Protein AF-A0A919EYX1-F1 (afdb_monomer_lite)

pLDDT: mean 82.03, std 13.48, range [33.41, 93.94]

Radius of gyration: 13.82 Å; chains: 1; bounding box: 39×24×32 Å

Foldseek 3Di:
DPALVVQLVCLQVPDPGDDDDVQQVVLCVPPRPVRNVVSVVRRVVRNCVVCVVLVHPDSNVRHVVSDDPDDDDDD

InterPro domains:
  IPR000262 FMN-dependent dehydrogenase [PF01070] (2-67)
  IPR013785 Aldolase-type TIM barrel [G3DSA:3.20.20.70] (1-72)
  IPR037396 FMN hydroxy acid dehydrogenase domain [PS51349] (1-72)

Structure (mmCIF, N/CA/C/O backbone):
data_AF-A0A919EYX1-F1
#
_entry.id   AF-A0A919EYX1-F1
#
loop_
_atom_site.group_PDB
_atom_site.id
_atom_site.type_symbol
_atom_site.label_atom_id
_atom_site.label_alt_id
_atom_site.label_comp_id
_atom_site.label_asym_id
_atom_site.label_entity_id
_atom_site.label_seq_id
_atom_site.pdbx_PDB_ins_code
_atom_site.Cartn_x
_atom_site.Cartn_y
_atom_site.Cartn_z
_atom_site.occupancy
_atom_site.B_iso_or_equiv
_atom_site.auth_seq_id
_atom_site.auth_comp_id
_atom_site.auth_asym_id
_atom_site.auth_atom_id
_atom_site.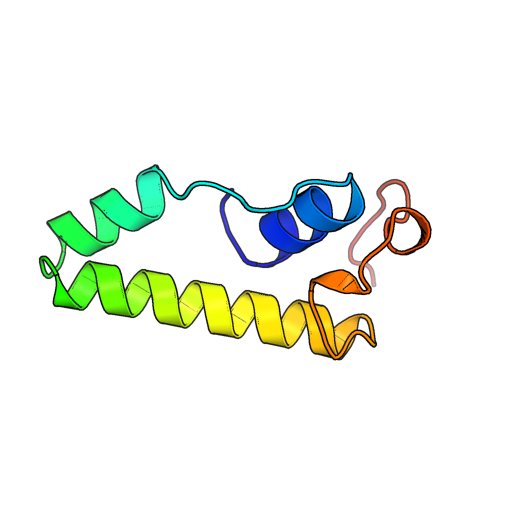pdbx_PDB_model_num
ATOM 1 N N . MET A 1 1 ? 2.780 -7.806 3.919 1.00 61.69 1 MET A N 1
ATOM 2 C CA . MET A 1 1 ? 2.541 -6.451 3.404 1.00 61.69 1 MET A CA 1
ATOM 3 C C . MET A 1 1 ? 2.805 -5.443 4.504 1.00 61.69 1 MET A C 1
ATOM 5 O O . MET A 1 1 ? 1.969 -5.247 5.385 1.00 61.69 1 MET A O 1
ATOM 9 N N . ARG A 1 2 ? 4.016 -4.893 4.506 1.00 68.12 2 ARG A N 1
ATOM 10 C CA . ARG A 1 2 ? 4.470 -3.883 5.466 1.00 68.12 2 ARG A CA 1
ATOM 11 C C . ARG A 1 2 ? 4.945 -2.577 4.817 1.00 68.12 2 ARG A C 1
ATOM 13 O O . ARG A 1 2 ? 5.232 -1.661 5.568 1.00 68.12 2 ARG A O 1
ATOM 20 N N . GLY A 1 3 ? 4.971 -2.478 3.483 1.00 74.31 3 GLY A N 1
ATOM 21 C CA . GLY A 1 3 ? 5.343 -1.255 2.754 1.00 74.31 3 GLY A CA 1
ATOM 22 C C . GLY A 1 3 ? 5.255 -1.408 1.230 1.00 74.31 3 GLY A C 1
ATOM 23 O O . GLY A 1 3 ? 4.838 -2.465 0.738 1.00 74.31 3 GLY A O 1
ATOM 24 N N . GLY A 1 4 ? 5.673 -0.371 0.497 1.00 76.94 4 GLY A N 1
ATOM 25 C CA . GLY A 1 4 ? 5.637 -0.299 -0.977 1.00 76.94 4 GLY A CA 1
ATOM 26 C C . GLY A 1 4 ? 6.328 -1.467 -1.704 1.00 76.94 4 GLY A C 1
ATOM 27 O O . GLY A 1 4 ? 5.798 -2.009 -2.674 1.00 76.94 4 GLY A O 1
ATOM 28 N N . ALA A 1 5 ? 7.466 -1.940 -1.187 1.00 79.62 5 ALA A N 1
ATOM 29 C CA . ALA A 1 5 ? 8.246 -3.023 -1.797 1.00 79.62 5 ALA A CA 1
ATOM 30 C C . ALA A 1 5 ? 7.543 -4.396 -1.771 1.00 79.62 5 ALA A C 1
ATOM 32 O O . ALA A 1 5 ? 7.721 -5.204 -2.683 1.00 79.62 5 ALA A O 1
ATOM 33 N N . ASP A 1 6 ? 6.718 -4.671 -0.754 1.00 84.19 6 ASP A N 1
ATOM 34 C CA . ASP A 1 6 ? 5.909 -5.898 -0.718 1.00 84.19 6 ASP A CA 1
ATOM 35 C C . ASP A 1 6 ? 4.829 -5.873 -1.809 1.00 84.19 6 ASP A C 1
ATOM 37 O O . ASP A 1 6 ? 4.495 -6.918 -2.369 1.00 84.19 6 ASP A O 1
ATOM 41 N N . VAL A 1 7 ?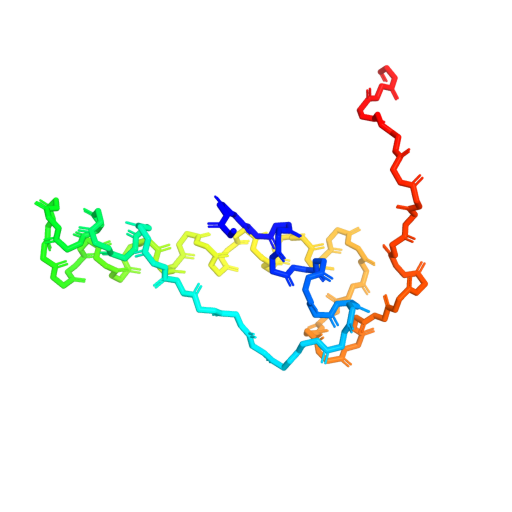 4.291 -4.684 -2.115 1.00 85.06 7 VAL A N 1
ATOM 42 C CA . VAL A 1 7 ? 3.315 -4.483 -3.199 1.00 85.06 7 VAL A CA 1
ATOM 43 C C . VAL A 1 7 ? 3.984 -4.771 -4.534 1.00 85.06 7 VAL A C 1
ATOM 45 O O . VAL A 1 7 ? 3.467 -5.562 -5.317 1.00 85.06 7 VAL A O 1
ATOM 48 N N . PHE A 1 8 ? 5.163 -4.188 -4.755 1.00 83.69 8 PHE A N 1
ATOM 49 C CA . PHE A 1 8 ? 5.947 -4.381 -5.971 1.00 83.69 8 PHE A CA 1
ATOM 50 C C . PHE A 1 8 ? 6.263 -5.861 -6.214 1.00 83.69 8 PHE A C 1
ATOM 52 O O . PHE A 1 8 ? 5.984 -6.386 -7.289 1.00 83.69 8 PHE A O 1
ATOM 59 N N . LYS A 1 9 ? 6.739 -6.575 -5.185 1.00 84.75 9 LYS A N 1
ATOM 60 C CA . LYS A 1 9 ? 7.005 -8.020 -5.270 1.00 84.75 9 LYS A CA 1
ATOM 61 C C . LYS A 1 9 ? 5.753 -8.831 -5.586 1.00 84.75 9 LYS A C 1
ATOM 63 O O . LYS A 1 9 ? 5.810 -9.743 -6.404 1.00 84.75 9 LYS A O 1
ATOM 68 N N . ALA A 1 10 ? 4.623 -8.517 -4.954 1.00 87.12 10 ALA A N 1
ATOM 69 C CA . ALA A 1 10 ? 3.371 -9.215 -5.226 1.00 87.12 10 ALA A CA 1
ATOM 70 C C . ALA A 1 10 ? 2.900 -8.998 -6.673 1.00 87.12 10 ALA A C 1
ATOM 72 O O . ALA A 1 10 ? 2.512 -9.962 -7.331 1.00 87.12 10 ALA A O 1
ATOM 73 N N . LEU A 1 11 ? 2.978 -7.764 -7.182 1.00 86.31 11 LEU A N 1
ATOM 74 C CA . LEU A 1 11 ? 2.637 -7.438 -8.572 1.00 86.31 11 LEU A CA 1
ATOM 75 C C . LEU A 1 11 ? 3.558 -8.159 -9.563 1.00 86.31 11 LEU A C 1
ATOM 77 O O . LEU A 1 11 ? 3.071 -8.783 -10.500 1.00 86.31 11 LEU A O 1
ATOM 81 N N . ALA A 1 12 ? 4.867 -8.165 -9.310 1.00 85.56 12 ALA A N 1
ATOM 82 C CA . ALA A 1 12 ? 5.848 -8.875 -10.130 1.00 85.56 12 ALA A CA 1
ATOM 83 C C . ALA A 1 12 ? 5.623 -10.400 -10.172 1.00 85.56 12 ALA A C 1
ATOM 85 O O . ALA A 1 12 ? 5.931 -11.057 -11.166 1.00 85.56 12 ALA A O 1
ATOM 86 N N . LEU A 1 13 ? 5.049 -10.975 -9.108 1.00 87.06 13 LEU A N 1
ATOM 87 C CA . LEU A 1 13 ? 4.620 -12.378 -9.061 1.00 87.06 13 LEU A CA 1
ATOM 88 C C . LEU A 1 13 ? 3.270 -12.633 -9.760 1.00 87.06 13 LEU A C 1
ATOM 90 O O . LEU A 1 13 ? 2.822 -13.778 -9.806 1.00 87.06 13 LEU A O 1
ATOM 94 N N . GLY A 1 14 ? 2.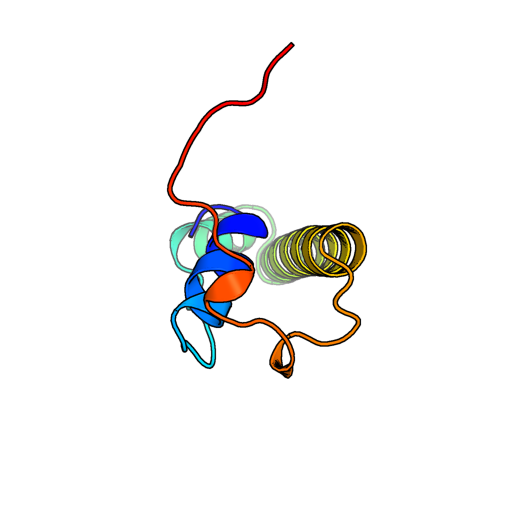631 -11.601 -10.315 1.00 83.50 14 GLY A N 1
ATOM 95 C CA . GLY A 1 14 ? 1.369 -11.694 -11.050 1.00 83.50 14 GLY A CA 1
ATOM 96 C C . GLY A 1 14 ? 0.122 -11.354 -10.232 1.00 83.50 14 GLY A C 1
ATOM 97 O O . GLY A 1 14 ? -0.993 -11.599 -10.694 1.00 83.50 14 GLY A O 1
ATOM 98 N N . ALA A 1 15 ? 0.257 -10.798 -9.023 1.00 86.69 15 ALA A N 1
ATOM 99 C CA . ALA A 1 15 ? -0.902 -10.282 -8.301 1.00 86.69 15 ALA A CA 1
ATOM 100 C C . ALA A 1 15 ? -1.479 -9.055 -9.024 1.00 86.69 15 ALA A C 1
ATOM 102 O O . ALA A 1 15 ? -0.745 -8.212 -9.528 1.00 86.69 15 ALA A O 1
ATOM 103 N N . ARG A 1 16 ? -2.808 -8.911 -9.030 1.00 80.19 16 ARG A N 1
ATOM 104 C CA . ARG A 1 16 ? -3.479 -7.700 -9.542 1.00 80.19 16 ARG A CA 1
ATOM 105 C C . ARG A 1 16 ? -3.609 -6.605 -8.477 1.00 80.19 16 ARG A C 1
ATOM 107 O O . ARG A 1 16 ? -3.700 -5.428 -8.806 1.00 80.19 16 ARG A O 1
ATOM 114 N N . ALA A 1 17 ? -3.676 -7.005 -7.210 1.00 83.25 17 ALA A N 1
ATOM 115 C CA . ALA A 1 17 ? -3.838 -6.130 -6.057 1.00 83.25 17 ALA A CA 1
ATOM 116 C C . ALA A 1 17 ? -3.368 -6.846 -4.784 1.00 83.25 17 ALA A C 1
ATOM 118 O O . ALA A 1 17 ? -3.255 -8.074 -4.762 1.00 83.25 17 ALA A O 1
ATOM 119 N N . VAL A 1 18 ? -3.139 -6.082 -3.714 1.00 86.06 18 VAL A N 1
ATOM 120 C CA . VAL A 1 18 ? -2.764 -6.607 -2.395 1.00 86.06 18 VAL A CA 1
ATOM 121 C C . VAL A 1 18 ? -3.653 -5.976 -1.325 1.00 86.06 18 VAL A C 1
ATOM 123 O O . VAL A 1 18 ? -4.006 -4.802 -1.414 1.00 86.06 18 VAL A O 1
ATOM 126 N N . LEU A 1 19 ? -4.032 -6.766 -0.322 1.00 84.56 19 LEU A N 1
ATOM 127 C CA . LEU A 1 19 ? -4.904 -6.344 0.774 1.00 84.56 19 LEU A CA 1
ATOM 128 C C . LEU A 1 19 ? -4.095 -5.783 1.951 1.00 84.56 19 LEU A C 1
ATOM 130 O O . LEU A 1 19 ? -3.117 -6.390 2.398 1.00 84.56 19 LEU A O 1
ATOM 134 N N . LEU A 1 20 ? -4.558 -4.658 2.499 1.00 84.88 20 LEU A N 1
ATOM 135 C CA . LEU A 1 20 ? -3.999 -4.037 3.698 1.00 84.88 20 LEU A CA 1
ATOM 136 C C . LEU A 1 20 ? -4.753 -4.502 4.944 1.00 84.88 20 LEU A C 1
ATOM 138 O O . LEU A 1 20 ? -5.945 -4.261 5.080 1.00 84.88 20 LEU A O 1
ATOM 142 N N . GLY A 1 21 ? -4.041 -5.154 5.866 1.00 84.94 21 GLY A N 1
ATOM 143 C CA . GLY A 1 21 ? -4.595 -5.591 7.151 1.00 84.94 21 GLY A CA 1
ATOM 144 C C . GLY A 1 21 ? -4.239 -4.636 8.290 1.00 84.94 21 GLY A C 1
ATOM 145 O O . GLY A 1 21 ? -4.902 -3.635 8.534 1.00 84.94 21 GLY A O 1
ATOM 146 N N . ARG A 1 22 ? -3.146 -4.939 8.997 1.00 85.00 22 ARG A N 1
ATOM 147 C CA . ARG A 1 22 ? -2.700 -4.183 10.184 1.00 85.00 22 ARG A CA 1
ATOM 148 C C . ARG A 1 22 ? -2.509 -2.671 9.972 1.00 85.00 22 ARG A C 1
ATOM 150 O O . ARG A 1 22 ? -2.950 -1.935 10.845 1.00 85.00 22 ARG A O 1
ATOM 157 N N . PRO A 1 23 ? -1.900 -2.186 8.870 1.00 83.31 23 PRO A N 1
ATOM 158 C CA . PRO A 1 23 ? -1.714 -0.745 8.673 1.00 83.31 23 PRO A CA 1
ATOM 159 C C . PRO A 1 23 ? -3.041 0.025 8.643 1.00 83.31 23 PRO A C 1
ATOM 161 O O . PRO A 1 23 ? -3.142 1.093 9.236 1.00 83.31 23 PRO A O 1
ATOM 164 N N . TYR A 1 24 ? -4.076 -0.557 8.029 1.00 85.25 24 TYR A N 1
ATOM 165 C CA . TYR A 1 24 ? -5.420 0.017 7.988 1.00 85.25 24 TYR A CA 1
ATOM 166 C C . TYR A 1 24 ? -6.016 0.150 9.396 1.00 85.25 24 TYR A C 1
ATOM 168 O O . TYR A 1 24 ? -6.484 1.217 9.779 1.00 85.25 24 TYR A O 1
ATOM 176 N N . VAL A 1 25 ? -5.931 -0.913 10.202 1.00 88.56 25 VAL A N 1
ATOM 177 C CA . VAL A 1 25 ? -6.444 -0.916 11.583 1.00 88.56 25 VAL A CA 1
ATOM 178 C C . VAL A 1 25 ? -5.702 0.096 12.463 1.00 88.56 25 VAL A C 1
ATOM 180 O O . VAL A 1 25 ? -6.310 0.709 13.334 1.00 88.56 25 VAL A O 1
ATOM 183 N N . TYR A 1 26 ? -4.406 0.313 12.228 1.00 87.75 26 TYR A N 1
ATOM 184 C CA . TYR A 1 26 ? -3.630 1.318 12.960 1.00 87.75 26 TYR A CA 1
ATOM 185 C C . TYR A 1 26 ? -4.011 2.744 12.593 1.00 87.75 26 TYR A C 1
ATOM 187 O O . TYR A 1 26 ? -4.201 3.551 13.496 1.00 87.75 26 TYR A O 1
ATOM 195 N N . GLY A 1 27 ? -4.196 3.040 11.304 1.00 87.69 27 GLY A N 1
ATOM 196 C CA . GLY A 1 27 ? -4.734 4.334 10.879 1.00 87.69 27 GLY A CA 1
ATOM 197 C C . GLY A 1 27 ? -6.108 4.595 11.498 1.00 87.69 27 GLY A C 1
ATOM 198 O O . GLY A 1 27 ? -6.338 5.664 12.058 1.00 87.69 27 GLY A O 1
ATOM 199 N N . LEU A 1 28 ? -6.969 3.573 11.495 1.00 90.50 28 LEU A N 1
ATOM 200 C CA . LEU A 1 28 ? -8.310 3.649 12.071 1.00 90.50 28 LEU A CA 1
ATOM 201 C C . LEU A 1 28 ? -8.288 3.903 13.584 1.00 90.50 28 LEU A C 1
ATOM 203 O O . LEU A 1 28 ? -9.095 4.678 14.085 1.00 90.50 28 LEU A O 1
ATOM 207 N N . GLY A 1 29 ? -7.375 3.258 14.311 1.00 90.62 29 GLY A N 1
ATOM 208 C CA . GLY A 1 29 ? -7.247 3.422 15.760 1.00 90.62 29 GLY A CA 1
ATOM 209 C C . GLY A 1 29 ? -6.595 4.737 16.195 1.00 90.62 29 GLY A C 1
ATOM 210 O O . GLY A 1 29 ? -6.828 5.167 17.319 1.00 90.62 29 GLY A O 1
ATOM 211 N N . LEU A 1 30 ? -5.782 5.361 15.336 1.00 91.00 30 LEU A N 1
ATOM 212 C CA . LEU A 1 30 ? -5.086 6.612 15.647 1.00 91.00 30 LEU A CA 1
ATOM 213 C C . LEU A 1 30 ? -5.958 7.845 15.411 1.00 91.00 30 LEU A C 1
ATOM 215 O O . LEU A 1 30 ? -6.055 8.689 16.294 1.00 91.00 30 LEU A O 1
ATOM 219 N N . ASP A 1 31 ? -6.566 7.952 14.229 1.00 92.25 31 ASP A N 1
ATOM 220 C CA . ASP A 1 31 ? -7.316 9.151 13.824 1.00 92.25 31 ASP A CA 1
ATOM 221 C C . ASP A 1 31 ? -8.515 8.795 12.928 1.00 92.25 31 ASP A C 1
ATOM 223 O O . ASP A 1 31 ? -8.863 9.492 11.971 1.00 92.25 31 ASP A O 1
ATOM 227 N N . GLY A 1 32 ? -9.124 7.630 13.181 1.00 92.44 32 GLY A N 1
ATOM 228 C CA . GLY A 1 32 ? -10.295 7.169 12.445 1.00 92.44 32 GLY A CA 1
ATOM 229 C C . GLY A 1 32 ? -10.060 7.125 10.932 1.00 92.44 32 GLY A C 1
ATOM 230 O O . GLY A 1 32 ? -9.055 6.607 10.443 1.00 92.44 32 GLY A O 1
ATOM 231 N N . GLN A 1 33 ? -11.001 7.684 10.172 1.00 92.56 33 GLN A N 1
ATOM 232 C CA . GLN A 1 33 ? -10.910 7.742 8.714 1.00 92.56 33 GLN A CA 1
ATOM 233 C C . GLN A 1 33 ? -9.688 8.538 8.229 1.00 92.56 33 GLN A C 1
ATOM 235 O O . GLN A 1 33 ? -9.004 8.092 7.309 1.00 92.56 33 GLN A O 1
ATOM 240 N N . ALA A 1 34 ? -9.382 9.682 8.847 1.00 93.62 34 ALA A N 1
ATOM 241 C CA . ALA A 1 34 ? -8.267 10.529 8.425 1.00 93.62 34 ALA A CA 1
ATOM 242 C C . ALA A 1 34 ? -6.918 9.810 8.594 1.00 93.62 34 ALA A C 1
ATOM 244 O O . ALA A 1 34 ? -6.050 9.884 7.717 1.00 93.62 34 ALA A O 1
ATOM 245 N N . GLY A 1 35 ? -6.776 9.026 9.665 1.00 92.62 35 GLY A N 1
ATOM 246 C CA . GLY A 1 35 ? -5.612 8.170 9.881 1.00 92.62 35 GLY A CA 1
ATOM 247 C C . GLY A 1 35 ? -5.498 7.054 8.839 1.00 92.62 35 GLY A C 1
ATOM 248 O O . GLY A 1 35 ? -4.409 6.805 8.320 1.00 92.62 35 GLY A O 1
ATOM 249 N N . VAL A 1 36 ? -6.611 6.412 8.469 1.00 92.06 36 VAL A N 1
ATOM 250 C CA . VAL A 1 36 ? -6.640 5.423 7.373 1.00 92.06 36 VAL A CA 1
ATOM 251 C C . VAL A 1 36 ? -6.205 6.052 6.048 1.00 92.06 36 VAL A C 1
ATOM 253 O O . VAL A 1 36 ? -5.343 5.501 5.362 1.00 92.06 36 VAL A O 1
ATOM 256 N N . GLU A 1 37 ? -6.763 7.209 5.691 1.00 93.94 37 GLU A N 1
ATOM 257 C CA . GLU A 1 37 ? -6.407 7.929 4.463 1.00 93.94 37 GLU A CA 1
ATOM 258 C C . GLU A 1 37 ? -4.925 8.302 4.437 1.00 93.94 37 GLU A C 1
ATOM 260 O O . GLU A 1 37 ? -4.264 8.157 3.407 1.00 93.94 37 GLU A O 1
ATOM 265 N N . HIS A 1 38 ? -4.380 8.746 5.571 1.00 92.50 38 HIS A N 1
ATOM 266 C CA . HIS A 1 38 ? -2.961 9.048 5.699 1.00 92.50 38 HIS A CA 1
ATOM 267 C C . HIS A 1 38 ? -2.094 7.810 5.439 1.00 92.50 38 HIS A C 1
ATOM 269 O O . HIS A 1 38 ? -1.196 7.870 4.600 1.00 92.50 38 HIS A O 1
ATOM 275 N N . VAL A 1 39 ? -2.402 6.674 6.074 1.00 91.31 39 VAL A N 1
ATOM 276 C CA . VAL A 1 39 ? -1.665 5.415 5.869 1.00 91.31 39 VAL A CA 1
ATOM 277 C C . VAL A 1 39 ? -1.711 4.970 4.406 1.00 91.31 39 VAL A C 1
ATOM 279 O O . VAL A 1 39 ? -0.686 4.570 3.852 1.00 91.31 39 VAL A O 1
ATOM 282 N N . ILE A 1 40 ? -2.877 5.062 3.759 1.00 90.94 40 ILE A N 1
ATOM 283 C CA . ILE A 1 40 ? -3.026 4.706 2.342 1.00 90.94 40 ILE A CA 1
ATOM 284 C C . ILE A 1 40 ? -2.187 5.637 1.459 1.00 90.94 40 ILE A C 1
ATOM 286 O O . ILE A 1 40 ? -1.482 5.151 0.576 1.00 90.94 40 ILE A O 1
ATOM 290 N N . ARG A 1 41 ? -2.208 6.954 1.703 1.00 92.75 41 ARG A N 1
ATOM 291 C CA . ARG A 1 41 ? -1.388 7.914 0.943 1.00 92.75 41 ARG A CA 1
ATOM 292 C C . ARG A 1 41 ? 0.106 7.645 1.089 1.00 92.75 41 ARG A C 1
ATOM 294 O O . ARG A 1 41 ? 0.805 7.648 0.081 1.00 92.75 41 ARG A O 1
ATOM 301 N N . CYS A 1 42 ? 0.587 7.387 2.304 1.00 91.25 42 CYS A N 1
ATOM 302 C CA . CYS A 1 42 ? 1.994 7.057 2.538 1.00 91.25 42 CYS A CA 1
ATOM 303 C C . CYS A 1 42 ? 2.406 5.797 1.775 1.00 91.25 42 CYS A C 1
ATOM 305 O O . CYS A 1 42 ? 3.411 5.807 1.070 1.00 91.25 42 CYS A O 1
ATOM 307 N N . LEU A 1 43 ? 1.590 4.742 1.838 1.00 89.75 43 LEU A N 1
ATOM 308 C CA . LEU A 1 43 ? 1.860 3.509 1.106 1.00 89.75 43 LEU A CA 1
ATOM 309 C C . LEU A 1 43 ? 1.884 3.728 -0.413 1.00 89.75 43 LEU A C 1
ATOM 311 O O . LEU A 1 43 ? 2.743 3.175 -1.095 1.00 89.75 43 LEU A O 1
ATOM 315 N N . LEU A 1 44 ? 0.943 4.512 -0.947 1.00 89.56 44 LEU A N 1
ATOM 316 C CA . LEU A 1 44 ? 0.909 4.840 -2.373 1.00 89.56 44 LEU A CA 1
ATOM 317 C C . LEU A 1 44 ? 2.149 5.629 -2.795 1.00 89.56 44 LEU A C 1
ATOM 319 O O . LEU A 1 44 ? 2.713 5.324 -3.838 1.00 89.56 44 LEU A O 1
ATOM 323 N N . ALA A 1 45 ? 2.606 6.581 -1.979 1.00 91.19 45 ALA A N 1
ATOM 324 C CA . ALA A 1 45 ? 3.824 7.339 -2.248 1.00 91.19 45 ALA A CA 1
ATOM 325 C C . ALA A 1 45 ? 5.080 6.448 -2.230 1.00 91.19 45 ALA A C 1
ATOM 327 O O . ALA A 1 45 ? 5.912 6.541 -3.127 1.00 91.19 45 ALA A O 1
ATOM 328 N N . GLU A 1 46 ? 5.206 5.540 -1.256 1.00 90.00 46 GLU A N 1
ATOM 329 C CA . GLU A 1 46 ? 6.300 4.556 -1.225 1.00 90.00 46 GLU A CA 1
ATOM 330 C C . GLU A 1 46 ? 6.275 3.626 -2.441 1.00 90.00 46 GLU A C 1
ATOM 332 O O . GLU A 1 46 ? 7.318 3.276 -3.000 1.00 90.00 46 GLU A O 1
ATOM 337 N N . PHE A 1 47 ? 5.080 3.192 -2.841 1.00 88.25 47 PHE A N 1
ATOM 338 C CA . PHE A 1 47 ? 4.901 2.330 -3.998 1.00 88.25 47 PHE A CA 1
ATOM 339 C C . PHE A 1 47 ? 5.263 3.051 -5.301 1.00 88.25 47 PHE A C 1
ATOM 341 O O . PHE A 1 47 ? 5.992 2.487 -6.113 1.00 88.25 47 PHE A O 1
ATOM 348 N N . ASP A 1 48 ? 4.823 4.297 -5.470 1.00 89.88 48 ASP A N 1
ATOM 349 C CA . ASP A 1 48 ? 5.153 5.131 -6.629 1.00 89.88 48 ASP A CA 1
ATOM 350 C C . ASP A 1 48 ? 6.660 5.408 -6.713 1.00 89.88 48 ASP A C 1
ATOM 352 O O . ASP A 1 48 ? 7.272 5.244 -7.766 1.00 89.88 48 ASP A O 1
ATOM 356 N N . LEU A 1 49 ? 7.302 5.689 -5.574 1.00 90.00 49 LEU A N 1
ATOM 357 C CA . LEU A 1 49 ? 8.758 5.807 -5.496 1.00 90.00 49 LEU A CA 1
ATOM 358 C C . LEU A 1 49 ? 9.456 4.503 -5.911 1.00 90.00 49 LEU A C 1
ATOM 360 O O . LEU A 1 49 ? 10.425 4.532 -6.666 1.00 90.00 49 LEU A O 1
ATOM 364 N N . THR A 1 50 ? 8.958 3.351 -5.454 1.00 87.94 50 THR A N 1
ATOM 365 C CA . THR A 1 50 ? 9.513 2.037 -5.820 1.00 87.94 50 THR A CA 1
ATOM 366 C C . THR A 1 50 ? 9.362 1.761 -7.319 1.00 87.94 50 THR A C 1
ATOM 368 O O . THR A 1 50 ? 10.296 1.267 -7.951 1.00 87.94 50 THR A O 1
ATOM 371 N N . LEU A 1 51 ? 8.211 2.101 -7.906 1.00 87.12 51 LEU A N 1
ATOM 372 C CA . LEU A 1 51 ? 7.969 2.009 -9.348 1.00 87.12 51 LEU A CA 1
ATOM 373 C C . LEU A 1 51 ? 8.928 2.912 -10.134 1.00 87.12 51 LEU A C 1
ATOM 375 O O . LEU A 1 51 ? 9.590 2.446 -11.060 1.00 87.12 51 LEU A O 1
ATOM 379 N N . ALA A 1 52 ? 9.074 4.172 -9.726 1.00 88.81 52 ALA A N 1
ATOM 380 C CA . ALA A 1 52 ? 9.966 5.118 -10.386 1.00 88.81 52 ALA A CA 1
ATOM 381 C C . ALA A 1 52 ? 11.434 4.660 -10.339 1.00 88.81 52 ALA A C 1
ATOM 383 O O . ALA A 1 52 ? 12.120 4.694 -11.360 1.00 88.81 52 ALA A O 1
ATOM 384 N N . LEU A 1 53 ? 11.905 4.175 -9.185 1.00 88.00 53 LEU A N 1
ATOM 385 C CA . LEU A 1 53 ? 13.275 3.671 -9.015 1.00 88.00 53 LEU A CA 1
ATOM 386 C C . LEU A 1 53 ? 13.548 2.383 -9.802 1.00 88.00 53 LEU A C 1
ATOM 388 O O . LEU A 1 53 ? 14.680 2.152 -10.215 1.00 88.00 53 LEU A O 1
ATOM 392 N N . SER A 1 54 ? 12.523 1.560 -10.026 1.00 84.62 54 SER A N 1
ATOM 393 C CA . SER A 1 54 ? 12.615 0.351 -10.854 1.00 84.62 54 SER A CA 1
ATOM 394 C C . SER A 1 54 ? 12.426 0.628 -12.353 1.00 84.62 54 SER A C 1
ATOM 396 O O . SER A 1 54 ? 12.526 -0.288 -13.160 1.00 84.62 54 SER A O 1
ATOM 398 N N . GLY A 1 55 ? 12.186 1.883 -12.753 1.00 86.94 55 GLY A N 1
ATOM 399 C CA . GLY A 1 55 ? 12.005 2.267 -14.156 1.00 86.94 55 GLY A CA 1
ATOM 400 C C . GLY A 1 55 ? 10.598 2.014 -14.706 1.00 86.94 55 GLY A C 1
ATOM 401 O O . GLY A 1 55 ? 10.380 2.094 -15.917 1.00 86.94 55 GLY A O 1
ATOM 402 N N . HIS A 1 56 ? 9.618 1.744 -13.842 1.00 86.88 56 HIS A N 1
ATOM 403 C CA . HIS A 1 56 ? 8.233 1.510 -14.233 1.00 86.88 56 HIS A CA 1
ATOM 404 C C . HIS A 1 56 ? 7.382 2.758 -13.995 1.00 86.88 56 HIS A C 1
ATOM 406 O O . HIS A 1 56 ? 7.252 3.247 -12.882 1.00 86.88 56 HIS A O 1
ATOM 412 N N . ALA A 1 57 ? 6.713 3.243 -15.040 1.00 84.62 57 ALA A N 1
ATOM 413 C CA . ALA A 1 57 ? 5.741 4.333 -14.912 1.00 84.62 57 ALA A CA 1
ATOM 414 C C . ALA A 1 57 ? 4.334 3.844 -14.524 1.00 84.62 57 ALA A C 1
ATOM 416 O O . ALA A 1 57 ? 3.435 4.648 -14.280 1.00 84.62 57 ALA A O 1
ATOM 417 N N . ARG A 1 58 ? 4.090 2.525 -14.564 1.00 85.00 58 ARG A N 1
ATOM 418 C CA . ARG A 1 58 ? 2.776 1.932 -14.293 1.00 85.00 58 ARG A CA 1
ATOM 419 C C . ARG A 1 58 ? 2.925 0.597 -13.563 1.00 85.00 58 ARG A C 1
ATOM 421 O O . ARG A 1 58 ? 3.758 -0.210 -13.957 1.00 85.00 58 ARG A O 1
ATOM 428 N N . PRO A 1 59 ? 2.043 0.282 -12.600 1.00 82.50 59 PRO A N 1
ATOM 429 C CA . PRO A 1 59 ? 2.061 -1.005 -11.902 1.00 82.50 59 PRO A CA 1
ATOM 430 C C . PRO A 1 59 ? 1.870 -2.210 -12.836 1.00 82.50 59 PRO A C 1
ATOM 432 O O . PRO A 1 59 ? 2.382 -3.287 -12.563 1.00 82.50 59 PRO A O 1
ATOM 435 N N . GLY A 1 60 ? 1.152 -2.037 -13.951 1.00 82.75 60 GLY A N 1
ATOM 436 C CA . GLY A 1 60 ? 0.897 -3.113 -14.913 1.00 82.75 60 GLY A CA 1
ATOM 437 C C . GLY A 1 60 ? 2.087 -3.486 -15.801 1.00 82.75 60 GLY A C 1
ATOM 438 O O . GLY A 1 60 ? 1.979 -4.451 -16.549 1.00 82.75 60 GLY A O 1
ATOM 439 N N . THR A 1 61 ? 3.190 -2.732 -15.762 1.00 82.19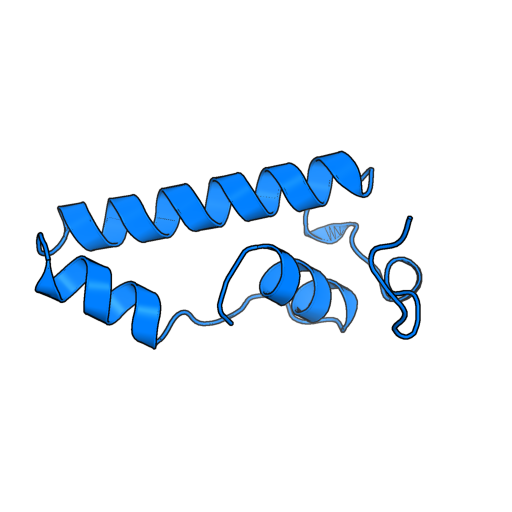 61 THR A N 1
ATOM 440 C CA . THR A 1 61 ? 4.412 -3.075 -16.508 1.00 82.19 61 THR A CA 1
ATOM 441 C C . THR A 1 61 ? 5.420 -3.843 -15.662 1.00 82.19 61 THR A C 1
ATOM 443 O O . THR A 1 61 ? 6.467 -4.199 -16.186 1.00 82.19 61 THR A O 1
ATOM 446 N N . VAL A 1 62 ? 5.126 -4.078 -14.379 1.00 85.12 62 VAL A N 1
ATOM 447 C CA . VAL A 1 62 ? 5.988 -4.836 -13.469 1.00 85.12 62 VAL A CA 1
ATOM 448 C C . VAL A 1 62 ? 5.888 -6.322 -13.800 1.00 85.12 62 VAL A C 1
ATOM 450 O O . VAL A 1 62 ? 4.798 -6.879 -13.938 1.00 85.12 62 VAL A O 1
ATOM 453 N N . THR A 1 63 ? 7.035 -6.972 -13.919 1.00 83.06 63 THR A N 1
ATOM 454 C CA . THR A 1 63 ? 7.185 -8.355 -14.358 1.00 83.06 63 THR A CA 1
ATOM 455 C C . THR A 1 63 ? 8.128 -9.126 -13.443 1.00 83.06 63 THR A C 1
ATOM 457 O O . THR A 1 63 ? 8.851 -8.573 -12.618 1.00 83.06 63 THR A O 1
ATOM 460 N N . ARG A 1 64 ? 8.140 -10.454 -13.578 1.00 82.50 64 ARG A N 1
ATOM 461 C CA . ARG A 1 64 ? 8.980 -11.313 -12.736 1.00 82.50 64 ARG A CA 1
ATOM 462 C C . ARG A 1 64 ? 10.482 -11.104 -12.963 1.00 82.50 64 ARG A C 1
ATOM 464 O O . ARG A 1 64 ? 11.254 -11.425 -12.069 1.00 82.50 64 ARG A O 1
ATOM 471 N N . SER A 1 65 ? 10.892 -10.579 -14.121 1.00 82.31 65 SER A N 1
ATOM 472 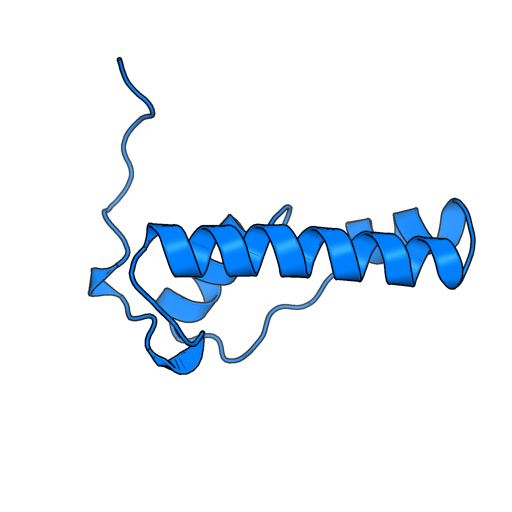C CA . SER A 1 65 ? 12.293 -10.227 -14.395 1.00 82.31 65 SER A CA 1
ATOM 473 C C . SER A 1 65 ? 12.807 -9.083 -13.527 1.00 82.31 65 SER A C 1
ATOM 475 O O . SER A 1 65 ? 14.011 -8.981 -13.338 1.00 82.31 65 SER A O 1
ATOM 477 N N . ASP A 1 66 ? 11.909 -8.286 -12.944 1.00 82.38 66 ASP A N 1
ATOM 478 C CA . ASP A 1 66 ? 12.257 -7.173 -12.054 1.00 82.38 66 ASP A CA 1
ATOM 479 C C . ASP A 1 66 ? 12.557 -7.658 -10.618 1.00 82.38 66 ASP A C 1
ATOM 481 O O . ASP A 1 66 ? 12.858 -6.871 -9.721 1.00 82.38 66 ASP A O 1
ATOM 485 N N . LEU A 1 67 ? 12.467 -8.975 -10.382 1.00 80.12 67 LEU A N 1
ATOM 486 C CA . LEU A 1 67 ? 12.809 -9.630 -9.124 1.00 80.12 67 LEU A CA 1
ATOM 487 C C . LEU A 1 67 ? 14.143 -10.361 -9.256 1.00 80.12 67 LEU A C 1
ATOM 489 O O . LEU A 1 67 ? 14.190 -11.503 -9.714 1.00 80.12 67 LEU A O 1
ATOM 493 N N . GLU A 1 68 ? 15.222 -9.765 -8.759 1.00 76.12 68 GLU A N 1
ATOM 494 C CA . GLU A 1 68 ? 16.412 -10.558 -8.462 1.00 76.12 68 GLU A CA 1
ATOM 495 C C . GLU A 1 68 ? 16.162 -11.449 -7.236 1.00 76.12 68 GLU A C 1
ATOM 497 O O . GLU A 1 68 ? 15.528 -11.047 -6.251 1.00 76.12 68 GLU A O 1
ATOM 502 N N . ALA A 1 69 ? 16.646 -12.692 -7.303 1.00 51.41 69 ALA A N 1
ATOM 503 C CA . ALA A 1 69 ? 16.522 -13.682 -6.242 1.00 51.41 69 ALA A CA 1
ATOM 504 C C . ALA A 1 69 ? 17.434 -13.332 -5.052 1.00 51.41 69 ALA A C 1
ATOM 506 O O . ALA A 1 69 ? 18.449 -13.973 -4.839 1.00 51.41 69 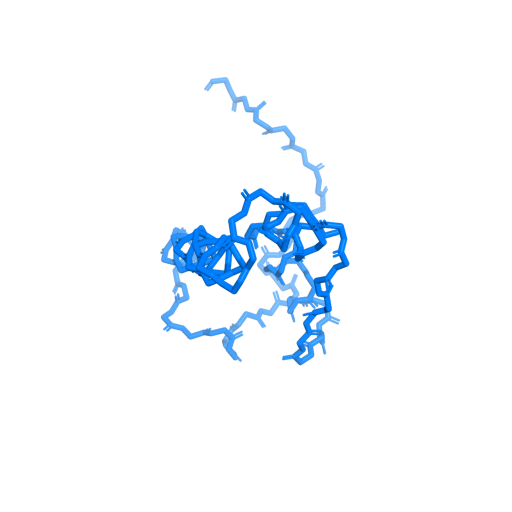ALA A O 1
ATOM 507 N N . GLY A 1 70 ? 17.043 -12.316 -4.279 1.00 49.81 70 GLY A N 1
ATOM 508 C CA . GLY A 1 70 ? 17.486 -12.040 -2.912 1.00 49.81 70 GLY A CA 1
ATOM 509 C C . GLY A 1 70 ? 18.989 -11.849 -2.688 1.00 49.81 70 GLY A C 1
ATOM 510 O O . GLY A 1 70 ? 19.730 -12.814 -2.556 1.00 49.81 70 GLY A O 1
ATOM 511 N N . GLY A 1 71 ? 19.410 -10.610 -2.425 1.00 39.75 71 GLY A N 1
ATOM 512 C CA . GLY A 1 71 ? 20.699 -10.385 -1.777 1.00 39.75 71 GLY A CA 1
ATOM 513 C C . GLY A 1 71 ? 21.050 -8.922 -1.554 1.00 39.75 71 GLY A C 1
ATOM 514 O O . GLY A 1 71 ? 21.483 -8.262 -2.478 1.00 39.75 71 GLY A O 1
ATOM 515 N N . ALA A 1 72 ? 20.924 -8.490 -0.298 1.00 41.28 72 ALA A N 1
ATOM 516 C CA . ALA A 1 72 ? 21.716 -7.439 0.338 1.00 41.28 72 ALA A CA 1
ATOM 517 C C . ALA A 1 72 ? 21.663 -6.008 -0.239 1.00 41.28 72 ALA A C 1
ATOM 519 O O . ALA A 1 72 ? 22.193 -5.685 -1.294 1.00 41.28 72 ALA A O 1
ATOM 520 N N . VAL A 1 73 ? 21.175 -5.095 0.607 1.00 51.59 73 VAL A N 1
ATOM 521 C CA . VAL A 1 73 ? 21.873 -3.818 0.784 1.00 51.59 73 VAL A CA 1
ATOM 522 C C . VAL A 1 73 ? 23.360 -4.116 0.965 1.00 51.59 73 VAL A C 1
ATOM 524 O O . VAL A 1 73 ? 23.727 -4.843 1.890 1.00 51.59 73 VAL A O 1
ATOM 527 N N . GLY A 1 74 ? 24.200 -3.520 0.135 1.00 33.41 74 GLY A N 1
ATOM 528 C CA . GLY A 1 74 ? 25.585 -3.274 0.498 1.00 33.41 74 GLY A CA 1
ATOM 529 C C . GLY A 1 74 ? 26.414 -2.750 -0.665 1.00 33.41 74 GLY A C 1
ATOM 530 O O . GLY A 1 74 ? 26.016 -2.920 -1.818 1.00 33.41 74 GLY A O 1
ATOM 531 N N . PRO A 1 75 ? 27.628 -2.266 -0.376 1.00 40.78 75 PRO A N 1
ATOM 532 C CA . PRO A 1 75 ? 28.030 -1.385 0.728 1.00 40.78 75 PRO A CA 1
ATOM 533 C C . PRO A 1 75 ? 27.791 0.107 0.427 1.00 40.78 75 PRO A C 1
ATOM 535 O O . PRO A 1 75 ? 27.647 0.472 -0.760 1.00 40.78 75 PRO A O 1
#

Organism: NCBI:txid68183

Secondary structure (DSSP, 8-state):
--SHHHHHHHHHTT-S-----HHHHHHHHHHHHHHHHHHHHHHHHHHHHHHHHTT-SSGGG--GGG---------

Sequence (75 aa):
MRGGADVFKALALGARAVLLGRPYVYGLGLDGQAGVEHVIRCLLAEFDLTLALSGHARPGTVTRSDLEAGGAVGP